Protein AF-A0A9E0AQT8-F1 (afdb_monomer_lite)

Foldseek 3Di:
DDDPDDDPVVVVVVVVVVVVVVVPPDDDCVVVPQQQWDKDFAADDFFDDDCVPGNDRDDDDQWDFDDWQNHTPGIAGPRDIDTHRDPPDIDD

Structure (mmCIF, N/CA/C/O backbone):
data_AF-A0A9E0AQT8-F1
#
_entry.id   AF-A0A9E0AQT8-F1
#
loop_
_atom_site.group_PDB
_atom_site.id
_atom_site.type_symbol
_atom_site.label_atom_id
_atom_site.label_alt_id
_atom_site.label_comp_id
_atom_site.label_asym_id
_atom_site.label_entity_id
_atom_site.label_seq_id
_atom_site.pdbx_PDB_ins_code
_atom_site.Cartn_x
_atom_site.Cartn_y
_atom_site.Cartn_z
_atom_site.occupancy
_atom_site.B_iso_or_equiv
_atom_site.auth_seq_id
_atom_site.auth_comp_id
_atom_site.auth_asym_id
_atom_site.auth_atom_id
_atom_site.pdbx_PDB_model_num
ATOM 1 N N . MET A 1 1 ? -15.611 21.621 69.217 1.00 45.62 1 MET A N 1
ATOM 2 C CA . MET A 1 1 ? -15.675 21.131 67.824 1.00 45.62 1 MET A CA 1
ATOM 3 C C . MET A 1 1 ? -16.298 19.731 67.849 1.00 45.62 1 MET A C 1
ATOM 5 O O . MET A 1 1 ? -15.588 18.770 68.102 1.00 45.62 1 MET A O 1
ATOM 9 N N . LYS A 1 2 ? -17.631 19.608 67.757 1.00 40.22 2 LYS A N 1
ATOM 10 C CA . LYS A 1 2 ? -18.310 18.298 67.705 1.00 40.22 2 LYS A CA 1
ATOM 11 C C . LYS A 1 2 ? -18.404 17.894 66.236 1.00 40.22 2 LYS A C 1
ATOM 13 O O . LYS A 1 2 ? -19.075 18.587 65.479 1.00 40.22 2 LYS A O 1
ATOM 18 N N . TYR A 1 3 ? -17.722 16.822 65.841 1.00 57.31 3 TYR A N 1
ATOM 19 C CA . TYR A 1 3 ? -17.995 16.188 64.554 1.00 57.31 3 TYR A CA 1
ATOM 20 C C . TYR A 1 3 ? -19.417 15.608 64.624 1.00 57.31 3 TYR A C 1
ATOM 22 O O . TYR A 1 3 ? -19.707 14.892 65.587 1.00 57.31 3 TYR A O 1
ATOM 30 N N . PRO A 1 4 ? -20.328 15.968 63.702 1.00 57.56 4 PRO A N 1
ATOM 31 C CA . PRO A 1 4 ? -21.667 15.396 63.688 1.00 57.56 4 PRO A CA 1
ATOM 32 C C . PRO A 1 4 ? -21.571 13.888 63.435 1.00 57.56 4 PRO A C 1
ATOM 34 O O . PRO A 1 4 ? -20.660 13.426 62.747 1.00 57.56 4 PRO A O 1
ATOM 37 N N . GLU A 1 5 ? -22.483 13.127 64.036 1.00 60.34 5 GLU A N 1
ATOM 38 C CA . GLU A 1 5 ? -22.521 11.670 63.945 1.00 60.34 5 GLU A CA 1
ATOM 39 C C . GLU A 1 5 ? -22.655 11.241 62.472 1.00 60.34 5 GLU A C 1
ATOM 41 O O . GLU A 1 5 ? -23.673 11.463 61.814 1.00 60.34 5 GLU A O 1
ATOM 46 N N . GLN A 1 6 ? -21.568 10.698 61.928 1.00 66.31 6 GLN A N 1
ATOM 47 C CA . GLN A 1 6 ? -21.448 10.268 60.540 1.00 66.31 6 GLN A CA 1
ATOM 48 C C . GLN A 1 6 ? -22.278 8.990 60.341 1.00 66.31 6 GLN A C 1
ATOM 50 O O . GLN A 1 6 ? -21.839 7.899 60.686 1.00 66.31 6 GLN A O 1
ATOM 55 N N . ASN A 1 7 ? -23.498 9.118 59.812 1.00 67.06 7 ASN A N 1
ATOM 56 C CA . ASN A 1 7 ? -24.385 7.981 59.560 1.00 67.06 7 ASN A CA 1
ATOM 57 C C . ASN A 1 7 ? -23.893 7.160 58.355 1.00 67.06 7 ASN A C 1
ATOM 59 O O . ASN A 1 7 ? -23.952 7.601 57.206 1.00 67.06 7 ASN A O 1
ATOM 63 N N . ASN A 1 8 ? -23.465 5.928 58.616 1.00 66.81 8 ASN A N 1
ATOM 64 C CA . ASN A 1 8 ? -22.922 4.973 57.645 1.00 66.81 8 ASN A CA 1
ATOM 65 C C . ASN A 1 8 ? -23.866 4.749 56.446 1.00 66.81 8 ASN A C 1
ATOM 67 O O . ASN A 1 8 ? -23.410 4.538 55.324 1.00 66.81 8 ASN A O 1
ATOM 71 N N . ARG A 1 9 ? -25.190 4.853 56.657 1.00 75.06 9 ARG A N 1
ATOM 72 C CA . ARG A 1 9 ? -26.200 4.746 55.586 1.00 75.06 9 ARG A CA 1
ATOM 73 C C . ARG A 1 9 ? -26.094 5.873 54.557 1.00 75.06 9 ARG A C 1
ATOM 75 O O . ARG A 1 9 ? -26.326 5.622 53.380 1.00 75.06 9 ARG A O 1
ATOM 82 N N . SER A 1 10 ? -25.713 7.080 54.971 1.00 76.94 10 SER A N 1
ATOM 83 C CA . SER A 1 10 ? -25.544 8.231 54.076 1.00 76.94 10 SER A CA 1
ATOM 84 C C . SER A 1 10 ? -24.346 8.048 53.137 1.00 76.94 10 SER A C 1
ATOM 86 O O . SER A 1 10 ? -24.436 8.363 51.953 1.00 76.94 10 SER A O 1
ATOM 88 N N . TYR A 1 11 ? -23.250 7.460 53.633 1.00 82.88 11 TYR A N 1
ATOM 89 C CA . TYR A 1 11 ? -22.082 7.116 52.813 1.00 82.88 11 TYR A CA 1
ATOM 90 C C . TYR A 1 11 ? -22.366 5.992 51.820 1.00 82.88 11 TYR A C 1
ATOM 92 O O . TYR A 1 11 ? -21.936 6.073 50.673 1.00 82.88 11 TYR A O 1
ATOM 100 N N . LEU A 1 12 ? -23.122 4.972 52.235 1.00 87.44 12 LEU A N 1
ATOM 101 C CA . LEU A 1 12 ? -23.521 3.876 51.349 1.00 87.44 12 LEU A CA 1
ATOM 102 C C . LEU A 1 12 ? -24.363 4.378 50.168 1.00 87.44 12 LEU A C 1
ATOM 104 O O . LEU A 1 12 ? -24.159 3.935 49.042 1.00 87.44 12 LEU A O 1
ATOM 108 N N . ILE A 1 13 ? -25.255 5.346 50.405 1.00 90.06 13 ILE A N 1
ATOM 109 C CA . ILE A 1 13 ? -26.031 6.000 49.342 1.00 90.06 13 ILE A CA 1
ATOM 110 C C . ILE A 1 13 ? -25.108 6.799 48.412 1.00 90.06 13 ILE A C 1
ATOM 112 O O . ILE A 1 13 ? -25.254 6.719 47.195 1.00 90.06 13 ILE A O 1
ATOM 116 N N . GLY A 1 14 ? -24.126 7.520 48.963 1.00 91.69 14 GLY A N 1
ATOM 117 C CA . GLY A 1 14 ? -23.126 8.237 48.166 1.00 91.69 14 GLY A CA 1
ATOM 118 C C . GLY A 1 14 ? -22.309 7.309 47.260 1.00 91.69 14 GLY A C 1
ATOM 119 O O . GLY A 1 14 ? -22.171 7.580 46.071 1.00 91.69 14 GLY A O 1
ATOM 120 N N . ILE A 1 15 ? -21.831 6.181 47.792 1.00 92.12 15 ILE A N 1
ATOM 121 C CA . ILE A 1 15 ? -21.080 5.170 47.030 1.00 92.12 15 ILE A CA 1
ATOM 122 C C . ILE A 1 15 ? -21.952 4.555 45.929 1.00 92.12 15 ILE A C 1
ATOM 124 O O . ILE A 1 15 ? -21.491 4.404 44.798 1.00 92.12 15 ILE A O 1
ATOM 128 N N . LEU A 1 16 ? -23.217 4.246 46.231 1.00 92.75 16 LEU A N 1
ATOM 129 C CA . LEU A 1 16 ? -24.162 3.706 45.254 1.00 92.75 16 LEU A CA 1
ATOM 130 C C . LEU A 1 16 ? -24.397 4.686 44.093 1.00 92.75 16 LEU A C 1
ATOM 132 O O . LEU A 1 16 ? -24.375 4.277 42.936 1.00 92.75 16 LEU A O 1
ATOM 136 N N . LEU A 1 17 ? -24.572 5.977 44.387 1.00 92.06 17 LEU A N 1
ATOM 137 C CA . LEU A 1 17 ? -24.768 7.009 43.364 1.00 92.06 17 LEU A CA 1
ATOM 138 C C . LEU A 1 17 ? -23.539 7.174 42.460 1.00 92.06 17 LEU A C 1
ATOM 140 O O . LEU A 1 17 ? -23.687 7.302 41.246 1.00 92.06 17 LEU A O 1
ATOM 144 N N . VAL A 1 18 ? -22.332 7.114 43.029 1.00 92.19 18 VAL A N 1
ATOM 145 C CA . VAL A 1 18 ? -21.081 7.170 42.256 1.00 92.19 18 VAL A CA 1
ATOM 146 C C . VAL A 1 18 ? -20.926 5.934 41.365 1.00 92.19 18 VAL A C 1
ATOM 148 O O . VAL A 1 18 ? -20.591 6.071 40.191 1.00 92.19 18 VAL A O 1
ATOM 151 N N . ALA A 1 19 ? -21.227 4.736 41.873 1.00 90.56 19 ALA A N 1
ATOM 152 C CA . ALA A 1 19 ? -21.159 3.501 41.087 1.00 90.56 19 ALA A CA 1
ATOM 153 C C . ALA A 1 19 ? -22.151 3.495 39.907 1.00 90.56 19 ALA A C 1
ATOM 155 O O . ALA A 1 19 ? -21.812 3.069 38.801 1.00 90.56 19 ALA A O 1
ATOM 156 N N . VAL A 1 20 ? -23.363 4.021 40.119 1.00 91.12 20 VAL A N 1
ATOM 157 C CA . VAL A 1 20 ? -24.367 4.180 39.057 1.00 91.12 20 VAL A CA 1
ATOM 158 C C . VAL A 1 20 ? -23.896 5.189 38.007 1.00 91.12 20 VAL A C 1
ATOM 160 O O . VAL A 1 20 ? -24.025 4.917 36.819 1.00 91.12 20 VAL A O 1
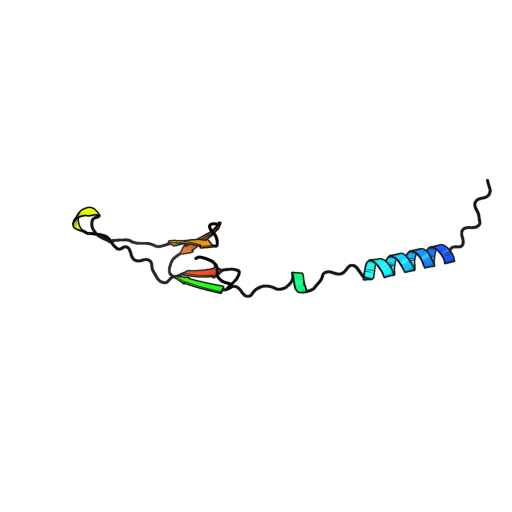ATOM 163 N N . ALA A 1 21 ? -23.290 6.309 38.413 1.00 88.75 21 ALA A N 1
ATOM 164 C CA . ALA A 1 21 ? -22.760 7.305 37.480 1.00 88.75 21 ALA A CA 1
ATOM 165 C C . ALA A 1 21 ? -21.641 6.742 36.582 1.00 88.75 21 ALA A C 1
ATOM 167 O O . ALA A 1 21 ? -21.642 6.984 35.378 1.00 88.75 21 ALA A O 1
ATOM 168 N N . PHE A 1 22 ? -20.735 5.930 37.138 1.00 86.25 22 PHE A N 1
ATOM 169 C CA . PHE A 1 22 ? -19.676 5.268 36.365 1.00 86.25 22 PHE A CA 1
ATOM 170 C C . PHE A 1 22 ? -20.203 4.236 35.358 1.00 86.25 22 PHE A C 1
ATOM 172 O O . PHE A 1 22 ? -19.545 3.977 34.355 1.00 86.25 22 PHE A O 1
ATOM 179 N N . SER A 1 23 ? -21.397 3.681 35.582 1.00 82.56 23 SER A N 1
ATOM 180 C CA . SER A 1 23 ? -21.999 2.694 34.674 1.00 82.56 23 SER A CA 1
ATOM 181 C C . SER A 1 23 ? -22.463 3.300 33.340 1.00 82.56 23 SER A C 1
ATOM 183 O O . SER A 1 23 ? -22.728 2.559 32.398 1.00 82.56 23 SER A O 1
ATOM 185 N N . PHE A 1 24 ? -22.545 4.633 33.239 1.00 79.81 24 PHE A N 1
ATOM 186 C CA . PHE A 1 24 ? -22.881 5.340 31.997 1.00 79.81 24 PHE A CA 1
ATOM 187 C C . PHE A 1 24 ? -21.654 5.717 31.151 1.00 79.81 24 PHE A C 1
ATOM 189 O O . PHE A 1 24 ? -21.815 6.190 30.028 1.00 79.81 24 PHE A O 1
ATOM 196 N N . TRP A 1 25 ? -20.433 5.497 31.646 1.00 81.75 25 TRP A N 1
ATOM 197 C CA . TRP A 1 25 ? -19.207 5.625 30.855 1.00 81.75 25 TRP A CA 1
ATOM 198 C C . TRP A 1 25 ? -18.844 4.271 30.242 1.00 81.75 25 TRP A C 1
ATOM 200 O O . TRP A 1 25 ? -18.094 3.485 30.816 1.00 81.75 25 TRP A O 1
ATOM 210 N N . GLY A 1 26 ? -19.420 3.990 29.074 1.00 77.69 26 GLY A N 1
ATOM 211 C CA . GLY A 1 26 ? -19.075 2.847 28.229 1.00 77.69 26 GLY A CA 1
ATOM 212 C C . GLY A 1 26 ? -18.456 3.296 26.904 1.00 77.69 26 GLY A C 1
ATOM 213 O O . GLY A 1 26 ? -18.615 4.443 26.498 1.00 77.69 26 GLY A O 1
ATOM 214 N N . CYS A 1 27 ? -17.745 2.387 26.239 1.00 74.88 27 CYS A N 1
ATOM 215 C CA . CYS A 1 27 ? -17.232 2.590 24.884 1.00 74.88 27 CYS A CA 1
ATOM 216 C C . CYS A 1 27 ? -18.376 2.437 23.867 1.00 74.88 27 CYS A C 1
ATOM 218 O O . CYS A 1 27 ? -19.178 1.502 23.982 1.00 74.88 27 CYS A O 1
ATOM 220 N N . SER A 1 28 ? -18.464 3.351 22.902 1.00 70.19 28 SER A N 1
ATOM 221 C CA . SER A 1 28 ? -19.499 3.343 21.867 1.00 70.19 28 SER A CA 1
ATOM 222 C C . SER A 1 28 ? -19.100 2.386 20.736 1.00 70.19 28 SER A C 1
ATOM 224 O O . SER A 1 28 ? -17.927 2.267 20.392 1.00 70.19 28 SER A O 1
ATOM 226 N N . LYS A 1 29 ? -20.062 1.644 20.173 1.00 62.94 29 LYS A N 1
ATOM 227 C CA . LYS A 1 29 ? -19.779 0.644 19.122 1.00 62.94 29 LYS A CA 1
ATOM 228 C C . LYS A 1 29 ? -19.336 1.278 17.804 1.00 62.94 29 LYS A C 1
ATOM 230 O O . LYS A 1 29 ? -18.722 0.579 17.006 1.00 62.94 29 LYS A O 1
ATOM 235 N N . GLU A 1 30 ? -19.635 2.556 17.585 1.00 60.50 30 GLU A N 1
ATOM 236 C CA . GLU A 1 30 ? -19.218 3.294 16.393 1.00 60.50 30 GLU A CA 1
ATOM 237 C C . GLU A 1 30 ? -17.684 3.391 16.277 1.00 60.50 30 GLU A C 1
ATOM 239 O O . GLU A 1 30 ? -17.156 3.367 15.171 1.00 60.50 30 GLU A O 1
ATOM 244 N N . ASP A 1 31 ? -16.950 3.360 17.396 1.00 56.00 31 ASP A N 1
ATOM 245 C CA . ASP A 1 31 ? -15.475 3.348 17.410 1.00 56.00 31 ASP A CA 1
ATOM 246 C C . ASP A 1 31 ? -14.877 1.988 16.982 1.00 56.00 31 ASP A C 1
ATOM 248 O O . ASP A 1 31 ? -13.660 1.834 16.865 1.00 56.00 31 ASP A O 1
ATOM 252 N N . LEU A 1 32 ? -15.730 0.978 16.774 1.00 56.38 32 LEU A N 1
ATOM 253 C CA . LEU A 1 32 ? -15.372 -0.381 16.361 1.00 56.38 32 LEU A CA 1
ATOM 254 C C . LEU A 1 32 ? -15.837 -0.705 14.937 1.00 56.38 32 LEU A C 1
ATOM 256 O O . LEU A 1 32 ? -15.769 -1.874 14.542 1.00 56.38 32 LEU A O 1
ATOM 260 N N . GLU A 1 33 ? -16.323 0.275 14.166 1.00 57.72 33 GLU A N 1
ATOM 261 C CA . GLU A 1 33 ? -16.592 0.073 12.742 1.00 57.72 33 GLU A CA 1
ATOM 262 C C . GLU A 1 33 ? -15.269 -0.186 12.005 1.00 57.72 33 GLU A C 1
ATOM 264 O O . GLU A 1 33 ? -14.605 0.706 11.484 1.00 57.72 33 GLU A O 1
ATOM 269 N N . SER A 1 34 ? -14.858 -1.456 11.981 1.00 55.81 34 SER A N 1
ATOM 270 C CA . SER A 1 34 ? -13.800 -1.944 11.109 1.00 55.81 34 SER A CA 1
ATOM 271 C C . SER A 1 34 ? -14.300 -1.788 9.681 1.00 55.81 34 SER A C 1
ATOM 273 O O . SER A 1 34 ? -15.038 -2.641 9.184 1.00 55.81 34 SER A O 1
ATOM 275 N N . SER A 1 35 ? -13.906 -0.699 9.023 1.00 63.78 35 SER A N 1
ATOM 276 C CA . SER A 1 35 ? -14.090 -0.558 7.583 1.00 63.78 35 SER A CA 1
ATOM 277 C C . SER A 1 35 ? -13.496 -1.795 6.903 1.00 63.78 35 SER A C 1
ATOM 279 O O . SER A 1 35 ? -12.375 -2.213 7.212 1.00 63.78 35 SER A O 1
ATOM 281 N N . VAL A 1 36 ? -14.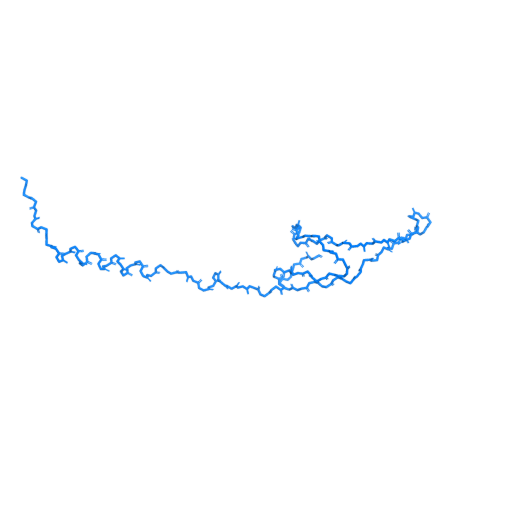281 -2.449 6.043 1.00 69.81 36 VAL A N 1
ATOM 282 C CA . VAL A 1 36 ? -13.793 -3.589 5.262 1.00 69.81 36 VAL A CA 1
ATOM 283 C C . VAL A 1 36 ? -12.719 -3.044 4.320 1.00 69.81 36 VAL A C 1
ATOM 285 O O . VAL A 1 36 ? -13.022 -2.130 3.551 1.00 69.81 36 VAL A O 1
ATOM 288 N N . PRO A 1 37 ? -11.478 -3.559 4.360 1.00 77.12 37 PRO A N 1
ATOM 289 C CA . PRO A 1 37 ? -10.437 -3.052 3.483 1.00 77.12 37 PRO A CA 1
ATOM 290 C C . PRO A 1 37 ? -10.788 -3.352 2.021 1.00 77.12 37 PRO A C 1
ATOM 292 O O . PRO A 1 37 ? -11.301 -4.425 1.690 1.00 77.12 37 PRO A O 1
ATOM 295 N N . GLY A 1 38 ? -10.481 -2.405 1.140 1.00 85.00 38 GLY A N 1
ATOM 296 C CA . GLY A 1 38 ? -10.356 -2.672 -0.285 1.00 85.00 38 GLY A CA 1
ATOM 297 C C . GLY A 1 38 ? -9.095 -3.492 -0.569 1.00 85.00 38 GLY A C 1
ATOM 298 O O . GLY A 1 38 ? -8.185 -3.578 0.256 1.00 85.00 38 GLY A O 1
ATOM 299 N N . TYR A 1 39 ? -9.020 -4.094 -1.754 1.00 89.69 39 TYR A N 1
ATOM 300 C CA . TYR A 1 39 ? -7.838 -4.834 -2.195 1.00 89.69 39 TYR A CA 1
ATOM 301 C C . TYR A 1 39 ? -7.414 -4.369 -3.585 1.00 89.69 39 TYR A C 1
ATOM 303 O O . TYR A 1 39 ? -8.213 -4.377 -4.520 1.00 89.69 39 TYR A O 1
ATOM 311 N N . LEU A 1 40 ? -6.142 -3.999 -3.719 1.00 90.81 40 LEU A N 1
ATOM 312 C CA . LEU A 1 40 ? -5.493 -3.714 -4.992 1.00 90.81 40 LEU A CA 1
ATOM 313 C C . LEU A 1 40 ? -4.737 -4.962 -5.448 1.00 90.81 40 LEU A C 1
ATOM 315 O O . LEU A 1 40 ? -3.830 -5.427 -4.759 1.00 90.81 40 LEU A O 1
ATOM 319 N N . TYR A 1 41 ? -5.091 -5.495 -6.614 1.00 95.44 41 TYR A N 1
ATOM 320 C CA . TYR A 1 41 ? -4.335 -6.569 -7.253 1.00 95.44 41 TYR A CA 1
ATOM 321 C C . TYR A 1 41 ? -3.373 -5.984 -8.290 1.00 95.44 41 TYR A C 1
ATOM 323 O O . TYR A 1 41 ? -3.805 -5.298 -9.217 1.00 95.44 41 TYR A O 1
ATOM 331 N N . ILE A 1 42 ? -2.080 -6.265 -8.135 1.00 95.88 42 ILE A N 1
ATOM 332 C CA . ILE A 1 42 ? -1.022 -5.867 -9.063 1.00 95.88 42 ILE A CA 1
ATOM 333 C C . ILE A 1 42 ? -0.419 -7.137 -9.652 1.00 95.88 42 ILE A C 1
ATOM 335 O O . ILE A 1 42 ? 0.274 -7.883 -8.961 1.00 95.88 42 ILE A O 1
ATOM 339 N N . ASP A 1 43 ? -0.679 -7.368 -10.934 1.00 95.88 43 ASP A N 1
ATOM 340 C CA . ASP A 1 43 ? -0.160 -8.538 -11.639 1.00 95.88 43 ASP A CA 1
ATOM 341 C C . ASP A 1 43 ? 1.316 -8.341 -12.015 1.00 95.88 43 ASP A C 1
ATOM 343 O O . ASP A 1 43 ? 2.203 -9.018 -11.500 1.00 95.88 43 ASP A O 1
ATOM 347 N N . THR A 1 44 ? 1.596 -7.355 -12.874 1.00 95.38 44 THR A N 1
ATOM 348 C CA . THR A 1 44 ? 2.949 -7.021 -13.338 1.00 95.38 44 THR A CA 1
ATOM 349 C C . THR A 1 44 ? 3.084 -5.519 -13.616 1.00 95.38 44 THR A C 1
ATOM 351 O O . THR A 1 44 ? 2.085 -4.805 -13.725 1.00 95.38 44 THR A O 1
ATOM 354 N N . ILE A 1 45 ? 4.322 -5.032 -13.745 1.00 94.81 45 ILE A N 1
ATOM 355 C CA . ILE A 1 45 ? 4.626 -3.647 -14.134 1.00 94.81 45 ILE A CA 1
ATOM 356 C C . ILE A 1 45 ? 5.293 -3.657 -15.511 1.00 94.81 45 ILE A C 1
ATOM 358 O O . ILE A 1 45 ? 6.293 -4.347 -15.721 1.00 94.81 45 ILE A O 1
ATOM 362 N N . HIS A 1 46 ? 4.770 -2.857 -16.442 1.00 94.06 46 HIS A N 1
ATOM 363 C CA . HIS A 1 46 ? 5.314 -2.731 -17.792 1.00 94.06 46 HIS A CA 1
ATOM 364 C C . HIS A 1 46 ? 6.070 -1.415 -17.971 1.00 94.06 46 HIS A C 1
ATOM 366 O O . HIS A 1 46 ? 5.513 -0.332 -17.792 1.00 94.06 46 HIS A O 1
ATOM 372 N N . LEU A 1 47 ? 7.337 -1.514 -18.379 1.00 95.44 47 LEU A N 1
ATOM 373 C CA . LEU A 1 47 ? 8.123 -0.364 -18.811 1.00 95.44 47 LEU A CA 1
ATOM 374 C C . LEU A 1 47 ? 7.850 -0.086 -20.294 1.00 95.44 47 LEU A C 1
ATOM 376 O O . LEU A 1 47 ? 7.939 -0.982 -21.132 1.00 95.44 47 LEU A O 1
ATOM 380 N N . THR A 1 48 ? 7.546 1.167 -20.619 1.00 95.81 48 THR A N 1
ATOM 381 C CA . THR A 1 48 ? 7.455 1.650 -22.002 1.00 95.81 48 THR A CA 1
ATOM 382 C C . THR A 1 48 ? 8.540 2.694 -22.216 1.00 95.81 48 THR A C 1
ATOM 384 O O . THR A 1 48 ? 8.638 3.632 -21.428 1.00 95.81 48 THR A O 1
ATOM 387 N N . THR A 1 49 ? 9.352 2.524 -23.260 1.00 96.56 49 THR A N 1
ATOM 388 C CA . THR A 1 49 ? 10.436 3.447 -23.619 1.00 96.56 49 THR A CA 1
ATOM 389 C C . THR A 1 49 ? 10.397 3.783 -25.104 1.00 96.56 49 THR A C 1
ATOM 391 O O . THR A 1 49 ? 9.899 3.006 -25.919 1.00 96.56 49 THR A O 1
ATOM 394 N N . ASP A 1 50 ? 10.948 4.941 -25.458 1.00 96.56 50 ASP A N 1
ATOM 395 C CA . ASP A 1 50 ? 11.348 5.246 -26.832 1.00 96.56 50 ASP A CA 1
ATOM 396 C C . ASP A 1 50 ? 12.741 4.659 -27.104 1.00 96.56 50 ASP A C 1
ATOM 3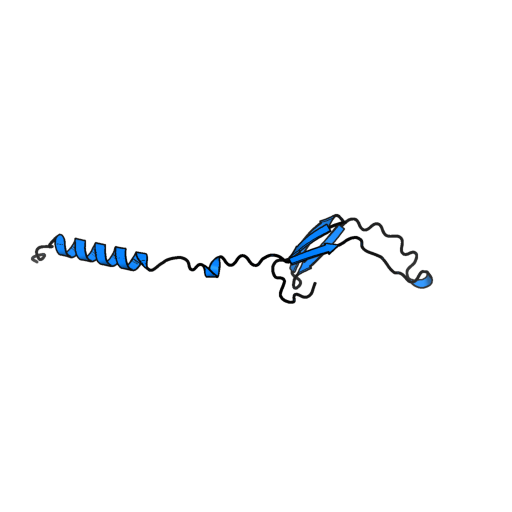98 O O . ASP A 1 50 ? 13.725 5.061 -26.483 1.00 96.56 50 ASP A O 1
ATOM 402 N N . GLU A 1 51 ? 12.853 3.706 -28.030 1.00 93.12 51 GLU A N 1
ATOM 403 C CA . GLU A 1 51 ? 14.112 2.974 -28.235 1.00 93.12 51 GLU A CA 1
ATOM 404 C C . GLU A 1 51 ? 15.279 3.864 -28.689 1.00 93.12 51 GLU A C 1
ATOM 406 O O . GLU A 1 51 ? 16.431 3.564 -28.372 1.00 93.12 51 GLU A O 1
ATOM 411 N N . ILE A 1 52 ? 14.999 4.966 -29.396 1.00 95.56 52 ILE A N 1
ATOM 412 C CA . ILE A 1 52 ? 16.026 5.854 -29.958 1.00 95.56 52 ILE A CA 1
ATOM 413 C C . ILE A 1 52 ? 16.603 6.775 -28.877 1.00 95.56 52 ILE A C 1
ATOM 415 O O . ILE A 1 52 ? 17.814 6.985 -28.827 1.00 95.56 52 ILE A O 1
ATOM 419 N N . SER A 1 53 ? 15.751 7.334 -28.019 1.00 97.12 53 SER A N 1
ATOM 420 C CA . SER A 1 53 ? 16.138 8.336 -27.018 1.00 97.12 53 SER A CA 1
ATOM 421 C C . SER A 1 53 ? 16.314 7.778 -25.603 1.00 97.12 53 SER A C 1
ATOM 423 O O . SER A 1 53 ? 17.039 8.374 -24.809 1.00 97.12 53 SER A O 1
ATOM 425 N N . GLN A 1 54 ? 15.684 6.646 -25.277 1.00 96.56 54 GLN A N 1
ATOM 426 C CA . GLN A 1 54 ? 15.632 6.073 -23.922 1.00 96.56 54 GLN A CA 1
ATOM 427 C C . GLN A 1 54 ? 16.170 4.633 -23.856 1.00 96.56 54 GLN A C 1
ATOM 429 O O . GLN A 1 54 ? 16.444 4.133 -22.766 1.00 96.56 54 GLN A O 1
ATOM 434 N N . GLY A 1 55 ? 16.370 3.976 -25.004 1.00 94.25 55 GLY A N 1
ATOM 435 C CA . GLY A 1 55 ? 16.876 2.606 -25.089 1.00 94.25 55 GLY A CA 1
ATOM 436 C C . GLY A 1 55 ? 15.793 1.534 -24.922 1.00 94.25 55 GLY A C 1
ATOM 437 O O . GLY A 1 55 ? 14.595 1.807 -24.981 1.00 94.25 55 GLY A O 1
ATOM 438 N N . ASN A 1 56 ? 16.220 0.278 -24.757 1.00 93.19 56 ASN A N 1
ATOM 439 C CA . ASN A 1 56 ? 15.323 -0.880 -24.695 1.00 93.19 56 ASN A CA 1
ATOM 440 C C . ASN A 1 56 ? 14.492 -0.899 -23.393 1.00 93.19 56 ASN A C 1
ATOM 442 O O . ASN A 1 56 ? 15.008 -0.601 -22.319 1.00 93.19 56 ASN A O 1
ATOM 446 N N . ASN A 1 57 ? 13.233 -1.331 -23.482 1.00 95.06 57 ASN A N 1
ATOM 447 C CA . ASN A 1 57 ? 12.292 -1.431 -22.365 1.00 95.06 57 ASN A CA 1
ATOM 448 C C . ASN A 1 57 ? 12.438 -2.689 -21.478 1.00 95.06 57 ASN A C 1
ATOM 450 O O . ASN A 1 57 ? 11.550 -2.988 -20.678 1.00 95.06 57 ASN A O 1
ATOM 454 N N . ARG A 1 58 ? 13.531 -3.450 -21.607 1.00 92.62 58 ARG A N 1
ATOM 455 C CA . ARG A 1 58 ? 13.839 -4.618 -20.767 1.00 92.62 58 ARG A CA 1
ATOM 456 C C . ARG A 1 58 ? 13.906 -4.203 -19.299 1.00 92.62 58 ARG A C 1
ATOM 458 O O . ARG A 1 58 ? 14.842 -3.531 -18.874 1.00 92.62 58 ARG A O 1
ATOM 465 N N . ALA A 1 59 ? 12.945 -4.685 -18.524 1.00 93.00 59 ALA A N 1
ATOM 466 C CA . ALA A 1 59 ? 12.875 -4.506 -17.084 1.00 93.00 59 ALA A CA 1
ATOM 467 C C . ALA A 1 59 ? 12.529 -5.834 -16.400 1.00 93.00 59 ALA A C 1
ATOM 469 O O . ALA A 1 59 ? 11.910 -6.714 -16.998 1.00 93.00 59 ALA A O 1
ATOM 470 N N . ALA A 1 60 ? 12.936 -5.964 -15.139 1.00 93.94 60 ALA A N 1
ATOM 471 C CA . ALA A 1 60 ? 12.638 -7.107 -14.282 1.00 93.94 60 ALA A CA 1
ATOM 472 C C . ALA A 1 60 ? 12.133 -6.596 -12.927 1.00 93.94 60 ALA A C 1
ATOM 474 O O . ALA A 1 60 ? 12.804 -6.737 -11.909 1.00 93.94 60 ALA A O 1
ATOM 475 N N . PHE A 1 61 ? 10.981 -5.919 -12.933 1.00 95.31 61 PHE A N 1
ATOM 476 C CA . PHE A 1 61 ? 10.369 -5.437 -11.697 1.00 95.31 61 PHE A CA 1
ATOM 477 C C . PHE A 1 61 ? 9.863 -6.621 -10.875 1.00 95.31 61 PHE A C 1
ATOM 479 O O . PHE A 1 61 ? 9.011 -7.378 -11.335 1.00 95.31 61 PHE A O 1
ATOM 486 N N . THR A 1 62 ? 10.399 -6.769 -9.669 1.00 96.38 62 THR A N 1
ATOM 487 C CA . THR A 1 62 ? 10.021 -7.824 -8.721 1.00 96.38 62 THR A CA 1
ATOM 488 C C . THR A 1 62 ? 9.130 -7.313 -7.605 1.00 96.38 62 THR A C 1
ATOM 490 O O . THR A 1 62 ? 8.416 -8.107 -7.008 1.00 96.38 62 THR A O 1
ATOM 493 N N . ASP A 1 63 ? 9.143 -6.005 -7.342 1.00 96.94 63 ASP A N 1
ATOM 494 C CA . ASP A 1 63 ? 8.494 -5.394 -6.188 1.00 96.94 63 ASP A CA 1
ATOM 495 C C . ASP A 1 63 ? 7.777 -4.099 -6.582 1.00 96.94 63 ASP A C 1
ATOM 497 O O . ASP A 1 63 ? 8.277 -3.315 -7.393 1.00 96.94 63 ASP A O 1
ATOM 501 N N . ALA A 1 64 ? 6.621 -3.856 -5.967 1.00 95.94 64 ALA A N 1
ATOM 502 C CA . ALA A 1 64 ? 5.846 -2.629 -6.085 1.00 95.94 64 ALA A CA 1
ATOM 503 C C . ALA A 1 64 ? 5.866 -1.860 -4.759 1.00 95.94 64 ALA A C 1
ATOM 505 O O . ALA A 1 64 ? 5.551 -2.410 -3.704 1.00 95.94 64 ALA A O 1
ATOM 506 N N . TRP A 1 65 ? 6.223 -0.578 -4.812 1.00 95.69 65 TRP A N 1
ATOM 507 C CA . TRP A 1 65 ? 6.117 0.336 -3.676 1.00 95.69 65 TRP A CA 1
ATOM 508 C C . TRP A 1 65 ? 4.753 1.009 -3.742 1.00 95.69 65 TRP A C 1
ATOM 510 O O . TRP A 1 65 ? 4.471 1.722 -4.704 1.00 95.69 65 TRP A O 1
ATOM 520 N N . VAL A 1 66 ? 3.905 0.757 -2.749 1.00 93.88 66 VAL A N 1
ATOM 521 C CA . VAL A 1 66 ? 2.524 1.245 -2.739 1.00 93.88 66 VAL A CA 1
ATOM 522 C C . VAL A 1 66 ? 2.389 2.390 -1.751 1.00 93.88 66 VAL A C 1
ATOM 524 O O . VAL A 1 66 ? 2.856 2.307 -0.613 1.00 93.88 66 VAL A O 1
ATOM 527 N N . PHE A 1 67 ? 1.728 3.448 -2.207 1.00 92.75 67 PHE A N 1
ATOM 528 C CA . PHE A 1 67 ? 1.388 4.627 -1.428 1.00 92.75 67 PHE A CA 1
ATOM 529 C C . PHE A 1 67 ? -0.128 4.814 -1.461 1.00 92.75 67 PHE A C 1
ATOM 531 O O . PHE A 1 67 ? -0.758 4.533 -2.477 1.00 92.75 67 PHE A O 1
ATOM 538 N N . VAL A 1 68 ? -0.704 5.289 -0.362 1.00 87.50 68 VAL A N 1
ATOM 539 C CA . VAL A 1 68 ? -2.115 5.688 -0.268 1.00 87.50 68 VAL A CA 1
ATOM 540 C C . VAL A 1 68 ? -2.121 7.091 0.319 1.00 87.50 68 VAL A C 1
ATOM 542 O O . VAL A 1 68 ? -1.471 7.321 1.333 1.00 87.50 68 VAL A O 1
ATOM 545 N N . ASP A 1 69 ? -2.757 8.049 -0.357 1.00 85.56 69 ASP A N 1
ATOM 546 C CA . ASP A 1 69 ? -2.768 9.465 0.052 1.00 85.56 69 ASP A CA 1
ATOM 547 C C . ASP A 1 69 ? -1.370 10.042 0.342 1.00 85.56 69 ASP A C 1
ATOM 549 O O . ASP A 1 69 ? -1.149 10.758 1.316 1.00 85.56 69 ASP A O 1
ATOM 553 N 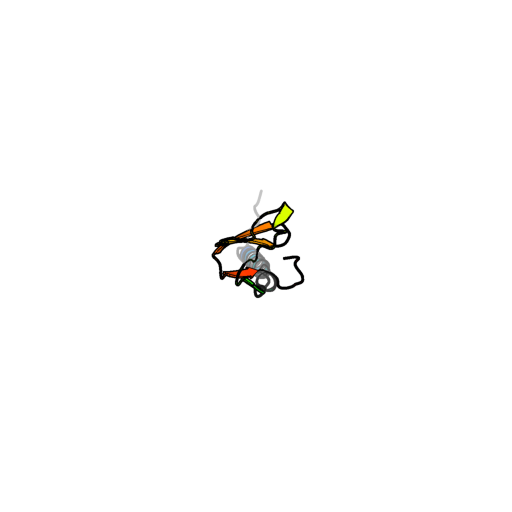N . ASN A 1 70 ? -0.403 9.726 -0.528 1.00 87.19 70 ASN A N 1
ATOM 554 C CA . ASN A 1 70 ? 1.009 10.110 -0.398 1.00 87.19 70 ASN A CA 1
ATOM 555 C C . ASN A 1 70 ? 1.749 9.509 0.815 1.00 87.19 70 ASN A C 1
ATOM 557 O O . ASN A 1 70 ? 2.936 9.799 0.991 1.00 87.19 70 ASN A O 1
ATOM 561 N N . GLU A 1 71 ? 1.118 8.631 1.594 1.00 88.81 71 GLU A N 1
ATOM 562 C CA . GLU A 1 71 ? 1.757 7.900 2.686 1.00 88.81 71 GLU A CA 1
ATOM 563 C C . GLU A 1 71 ? 2.218 6.509 2.224 1.00 88.81 71 GLU A C 1
ATOM 565 O O . GLU A 1 71 ? 1.487 5.815 1.512 1.00 88.81 71 GLU A O 1
ATOM 570 N N . PRO A 1 72 ? 3.443 6.077 2.581 1.00 92.00 72 PRO A N 1
ATOM 571 C CA . PRO A 1 72 ? 3.941 4.762 2.203 1.00 92.00 72 PRO A CA 1
ATOM 572 C C . PRO A 1 72 ? 3.171 3.671 2.948 1.00 92.00 72 PRO A C 1
ATOM 574 O O . PRO A 1 72 ? 3.237 3.578 4.173 1.00 92.00 72 PRO A O 1
ATOM 577 N N . LEU A 1 73 ? 2.500 2.800 2.197 1.00 92.31 73 LEU A N 1
ATOM 578 C CA . LEU A 1 73 ? 1.831 1.625 2.747 1.00 92.31 73 LEU A CA 1
ATOM 579 C C . LEU A 1 73 ? 2.819 0.465 2.922 1.00 92.31 73 LEU A C 1
ATOM 581 O O . LEU A 1 73 ? 2.788 -0.242 3.927 1.00 92.31 73 LEU A O 1
ATOM 585 N N . GLY A 1 74 ? 3.712 0.271 1.945 1.00 94.56 74 GLY A N 1
ATOM 586 C CA . GLY A 1 74 ? 4.733 -0.772 1.997 1.00 94.56 74 GLY A CA 1
ATOM 587 C C . GLY A 1 74 ? 5.307 -1.160 0.637 1.00 94.56 74 GLY A C 1
ATOM 588 O O . GLY A 1 74 ? 5.019 -0.545 -0.390 1.00 94.56 74 GLY A O 1
ATOM 589 N N . VAL A 1 75 ? 6.131 -2.208 0.651 1.00 96.44 75 VAL A N 1
ATOM 590 C CA . VAL A 1 75 ? 6.753 -2.805 -0.536 1.00 96.44 75 VAL A CA 1
ATOM 591 C C . VAL A 1 75 ? 6.255 -4.238 -0.675 1.00 96.44 75 VAL A C 1
ATOM 593 O O . VAL A 1 75 ? 6.351 -5.014 0.276 1.00 96.44 75 VAL A O 1
ATOM 596 N N . PHE A 1 76 ? 5.722 -4.580 -1.847 1.00 96.75 76 PHE A N 1
ATOM 597 C CA . PHE A 1 76 ? 5.055 -5.855 -2.094 1.00 96.75 76 PHE A CA 1
ATOM 598 C C . PHE A 1 76 ? 5.673 -6.586 -3.294 1.00 96.75 76 PHE A C 1
ATOM 600 O O . PHE A 1 76 ? 5.724 -6.002 -4.379 1.00 96.75 76 PHE A O 1
ATOM 607 N N . PRO A 1 77 ? 6.101 -7.852 -3.140 1.00 97.25 77 PRO A N 1
ATOM 608 C CA . PRO A 1 77 ? 6.627 -8.642 -4.247 1.00 97.25 77 PRO A CA 1
ATOM 609 C C . PRO A 1 77 ? 5.509 -9.029 -5.222 1.00 97.25 77 PRO A C 1
ATOM 611 O O . PRO A 1 77 ? 4.421 -9.424 -4.803 1.00 97.25 77 PRO A O 1
ATOM 614 N N . LEU A 1 78 ? 5.779 -8.916 -6.521 1.00 96.88 78 LEU A N 1
ATOM 615 C CA . LEU A 1 78 ? 4.828 -9.193 -7.595 1.00 96.88 78 LEU A CA 1
ATOM 616 C C . LEU A 1 78 ? 4.734 -10.700 -7.917 1.00 96.88 78 LEU A C 1
ATOM 618 O O . LEU A 1 78 ? 5.762 -11.386 -7.910 1.00 96.88 78 LEU A O 1
ATOM 622 N N . PRO A 1 79 ? 3.538 -11.214 -8.274 1.00 96.69 79 PRO A N 1
ATOM 623 C CA . PRO A 1 79 ? 2.242 -10.526 -8.235 1.00 96.69 79 PRO A CA 1
ATOM 624 C C . PRO A 1 79 ? 1.759 -10.302 -6.792 1.00 96.69 79 PRO A C 1
ATOM 626 O O . PRO A 1 79 ? 1.932 -11.162 -5.928 1.00 96.69 79 PRO A O 1
ATOM 629 N N . ALA A 1 80 ? 1.125 -9.156 -6.533 1.00 96.69 80 ALA A N 1
ATOM 630 C CA . ALA A 1 80 ? 0.769 -8.705 -5.187 1.00 96.69 80 ALA A CA 1
ATOM 631 C C . ALA A 1 80 ? -0.735 -8.444 -5.025 1.00 96.69 80 ALA A C 1
ATOM 633 O O . ALA A 1 80 ? -1.372 -7.841 -5.886 1.00 96.69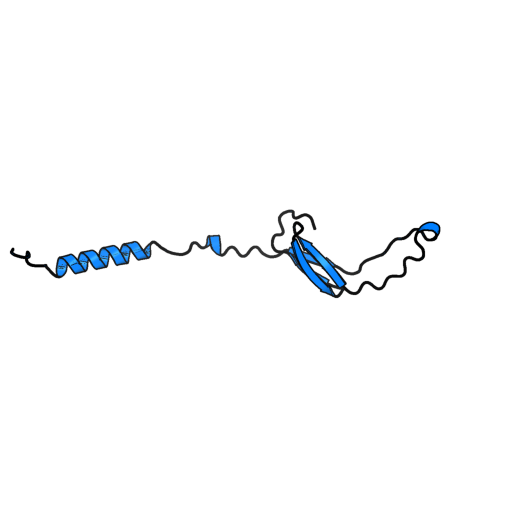 80 ALA A O 1
ATOM 634 N N . THR A 1 81 ? -1.294 -8.834 -3.875 1.00 95.19 81 THR A N 1
ATOM 635 C CA . THR A 1 81 ? -2.613 -8.372 -3.406 1.00 95.19 81 THR A CA 1
ATOM 636 C C . THR A 1 81 ? -2.408 -7.496 -2.179 1.00 95.19 81 THR A C 1
ATOM 638 O O . THR A 1 81 ? -1.964 -7.980 -1.139 1.00 95.19 81 THR A O 1
ATOM 641 N N . VAL A 1 82 ? -2.710 -6.209 -2.307 1.00 93.44 82 VAL A N 1
ATOM 642 C CA . VAL A 1 82 ? -2.396 -5.185 -1.310 1.00 93.44 82 VAL A CA 1
ATOM 643 C C . VAL A 1 82 ? -3.682 -4.725 -0.621 1.00 93.44 82 VAL A C 1
ATOM 645 O O . VAL A 1 82 ? -4.582 -4.240 -1.311 1.00 93.44 82 VAL A O 1
ATOM 648 N N . PRO A 1 83 ? -3.812 -4.884 0.709 1.00 89.69 83 PRO A N 1
ATOM 649 C CA . PRO A 1 83 ? -4.971 -4.390 1.441 1.00 89.69 83 PRO A CA 1
ATOM 650 C C . PRO A 1 83 ? -4.885 -2.867 1.589 1.00 89.69 83 PRO A C 1
ATOM 652 O O . PRO A 1 83 ? -3.897 -2.347 2.101 1.00 89.69 83 PRO A O 1
ATOM 655 N N . VAL A 1 84 ? -5.930 -2.161 1.171 1.00 86.38 84 VAL A N 1
ATOM 656 C CA . VAL A 1 84 ? -6.066 -0.708 1.305 1.00 86.38 84 VAL A CA 1
ATOM 657 C C . VAL A 1 84 ? -7.223 -0.443 2.261 1.00 86.38 84 VAL A C 1
ATOM 659 O O . VAL A 1 84 ? -8.357 -0.840 1.999 1.00 86.38 84 VAL A O 1
ATOM 662 N N . LEU A 1 85 ? -6.931 0.167 3.409 1.00 73.19 85 LEU A N 1
ATOM 663 C CA . LEU A 1 85 ? -7.965 0.601 4.344 1.00 73.19 85 LEU A CA 1
ATOM 664 C C . LEU A 1 85 ? -8.713 1.768 3.700 1.00 73.19 85 LEU A C 1
ATOM 666 O O . LEU A 1 85 ? -8.091 2.757 3.338 1.00 73.19 85 LEU A O 1
ATOM 670 N N . ASP A 1 86 ? -10.029 1.605 3.586 1.00 64.12 86 ASP A N 1
ATOM 671 C CA . ASP A 1 86 ? -10.978 2.529 2.966 1.00 64.12 86 ASP A CA 1
ATOM 672 C C . ASP A 1 86 ? -11.112 2.421 1.430 1.00 64.12 86 ASP A C 1
ATOM 674 O O . ASP A 1 86 ? -10.226 2.738 0.637 1.00 64.12 86 ASP A O 1
ATOM 678 N N . ALA A 1 87 ? -12.276 1.931 0.994 1.00 54.12 87 ALA A N 1
ATOM 679 C CA . ALA A 1 87 ? -12.664 1.855 -0.415 1.00 54.12 87 ALA A CA 1
ATOM 680 C C . ALA A 1 87 ? -13.243 3.190 -0.934 1.00 54.12 87 ALA A C 1
ATOM 682 O O . ALA A 1 87 ? -13.580 3.303 -2.118 1.00 54.12 87 ALA A O 1
ATOM 683 N N . ALA A 1 88 ? -13.389 4.199 -0.066 1.00 51.38 88 ALA A N 1
ATOM 684 C CA . ALA A 1 88 ? -13.990 5.480 -0.404 1.00 51.38 88 ALA A CA 1
ATOM 685 C C . ALA A 1 88 ? -12.987 6.429 -1.088 1.00 51.38 88 ALA A C 1
ATOM 687 O O . ALA A 1 88 ? -12.441 7.342 -0.488 1.00 51.38 88 ALA A O 1
ATOM 688 N N . THR A 1 89 ? -12.812 6.286 -2.406 1.00 52.16 89 THR A N 1
ATOM 689 C CA . THR A 1 89 ? -12.225 7.326 -3.287 1.00 52.16 89 THR A CA 1
ATOM 690 C C . THR A 1 89 ? -10.863 7.891 -2.852 1.00 52.16 89 THR A C 1
ATOM 692 O O . THR A 1 89 ? -10.686 9.104 -2.767 1.00 52.16 89 THR A O 1
ATOM 695 N N . HIS A 1 90 ? -9.872 7.027 -2.659 1.00 57.38 90 HIS A N 1
ATOM 696 C CA . HIS A 1 90 ? -8.483 7.460 -2.487 1.00 57.38 90 HIS A CA 1
ATOM 697 C C . HIS A 1 90 ? -7.751 7.484 -3.832 1.00 57.38 90 HIS A C 1
ATOM 699 O O . HIS A 1 90 ? -7.999 6.647 -4.707 1.00 57.38 90 HIS A O 1
ATOM 705 N N . LYS A 1 91 ? -6.864 8.469 -4.028 1.00 54.19 91 LYS A N 1
ATOM 706 C CA . LYS A 1 91 ? -5.942 8.464 -5.171 1.00 54.19 91 LYS A CA 1
ATOM 707 C C . LYS A 1 91 ? -4.869 7.421 -4.880 1.00 54.19 91 LYS A C 1
ATOM 709 O O . LYS A 1 91 ? -4.047 7.622 -3.989 1.00 54.19 91 LYS A O 1
ATOM 714 N N . ILE A 1 92 ? -4.922 6.329 -5.633 1.00 57.12 92 ILE A N 1
ATOM 715 C CA . ILE A 1 92 ? -3.895 5.286 -5.674 1.00 57.12 92 ILE A CA 1
ATOM 716 C C . ILE A 1 92 ? -2.847 5.669 -6.720 1.00 57.12 92 ILE A C 1
ATOM 718 O O . ILE A 1 92 ? -3.263 6.177 -7.791 1.00 57.12 92 ILE A O 1
#

Radius of gyration: 30.94 Å; chains: 1; bounding box: 43×32×98 Å

pLDDT: mean 82.47, std 15.63, range [40.22, 97.25]

Secondary structure (DSSP, 8-state):
-------HHHHHHHHHHHHHHHTT--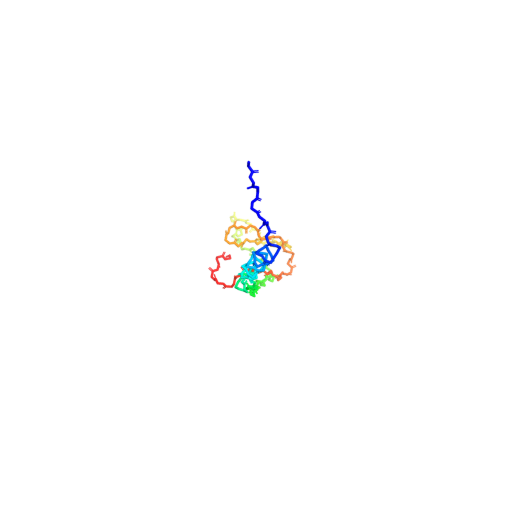--GGGG--PPPEEEEE--------TTTT--------EEEEEETTEEEEEEESSEEEEES--S----

Sequence (92 aa):
MKYPEQNNRSYLIGILLVAVAFSFWGCSKEDLESSVPGYLYIDTIHLTTDEISQGNNRAAFTDAWVFVDNEPLGVFPLPATVPVLDAATHKI